Protein AF-A0A537H857-F1 (afdb_monomer)

Structure (mmCIF, N/CA/C/O backbone):
data_AF-A0A537H857-F1
#
_entry.id   AF-A0A537H857-F1
#
loop_
_atom_site.group_PDB
_atom_site.id
_atom_site.type_symbol
_atom_site.label_atom_id
_atom_site.label_alt_id
_atom_site.label_comp_id
_atom_site.label_asym_id
_atom_site.label_entity_id
_atom_site.label_seq_id
_atom_site.pdbx_PDB_ins_code
_atom_site.Cartn_x
_atom_site.Cartn_y
_atom_site.Cartn_z
_atom_site.occupancy
_atom_site.B_iso_or_equiv
_atom_site.auth_seq_id
_atom_site.auth_comp_id
_atom_site.auth_asym_id
_atom_site.auth_atom_id
_atom_site.pdbx_PDB_model_num
ATOM 1 N N . MET A 1 1 ? 12.631 2.490 -26.436 1.00 62.25 1 MET A N 1
ATOM 2 C CA . MET A 1 1 ? 12.680 2.034 -25.033 1.00 62.25 1 MET A CA 1
ATOM 3 C C . MET A 1 1 ? 12.646 0.525 -25.074 1.00 62.25 1 MET A C 1
ATOM 5 O O . MET A 1 1 ? 11.656 -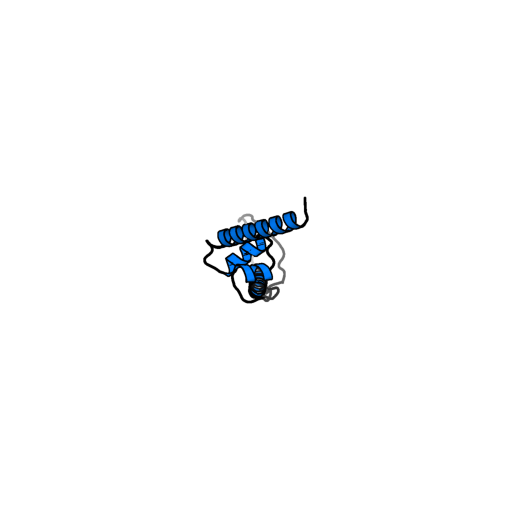0.017 -25.546 1.00 62.25 1 MET A O 1
ATOM 9 N N . ASP A 1 2 ? 13.732 -0.125 -24.670 1.00 87.19 2 ASP A N 1
ATOM 10 C CA . ASP A 1 2 ? 13.807 -1.585 -24.650 1.00 87.19 2 ASP A CA 1
ATOM 11 C C . ASP A 1 2 ? 13.042 -2.157 -23.453 1.00 87.19 2 ASP A C 1
ATOM 13 O O . ASP A 1 2 ? 13.047 -1.593 -22.356 1.00 87.19 2 ASP A O 1
ATOM 17 N N . GLU A 1 3 ? 12.426 -3.320 -23.639 1.00 87.50 3 GLU A N 1
ATOM 18 C CA . GLU A 1 3 ? 11.572 -3.968 -22.635 1.00 87.50 3 GLU A CA 1
ATOM 19 C C . GLU A 1 3 ? 12.318 -4.286 -21.327 1.00 87.50 3 GLU A C 1
ATOM 21 O O . GLU A 1 3 ? 11.775 -4.160 -20.229 1.00 87.50 3 GLU A O 1
ATOM 26 N N . LYS A 1 4 ? 13.623 -4.574 -21.420 1.00 86.62 4 LYS A N 1
ATOM 27 C CA . LYS A 1 4 ? 14.499 -4.761 -20.252 1.00 86.62 4 LYS A CA 1
ATOM 28 C C . LYS A 1 4 ? 14.660 -3.483 -19.427 1.00 86.62 4 LYS A C 1
ATOM 30 O O . LYS A 1 4 ? 14.686 -3.548 -18.201 1.00 86.62 4 LYS A O 1
ATOM 35 N N . GLN A 1 5 ? 14.764 -2.324 -20.078 1.00 88.00 5 GLN A N 1
ATOM 36 C CA . GLN A 1 5 ? 14.879 -1.044 -19.375 1.00 88.00 5 GLN A CA 1
ATOM 37 C C . GLN A 1 5 ? 13.561 -0.672 -18.694 1.00 88.00 5 GLN A C 1
ATOM 39 O O . GLN A 1 5 ? 13.573 -0.166 -17.572 1.00 88.00 5 GLN A O 1
ATOM 44 N N . PHE A 1 6 ? 12.430 -0.992 -19.328 1.00 89.88 6 PHE A N 1
ATOM 45 C CA . PHE A 1 6 ? 11.106 -0.792 -18.743 1.00 89.88 6 PHE A CA 1
ATOM 46 C C . PHE A 1 6 ? 10.882 -1.668 -17.500 1.00 89.88 6 PHE A C 1
ATOM 48 O O . PHE A 1 6 ? 10.406 -1.177 -16.477 1.00 89.88 6 PHE A O 1
ATOM 55 N N . ALA A 1 7 ? 11.304 -2.936 -17.537 1.00 89.00 7 ALA A N 1
ATOM 56 C CA . ALA A 1 7 ? 11.233 -3.831 -16.381 1.00 89.00 7 ALA A CA 1
ATOM 57 C C . ALA A 1 7 ? 12.067 -3.323 -15.189 1.00 89.00 7 ALA A C 1
ATOM 59 O O . ALA A 1 7 ? 11.585 -3.301 -14.058 1.00 89.00 7 ALA A O 1
ATOM 60 N N . VAL A 1 8 ? 13.296 -2.857 -15.441 1.00 90.81 8 VAL A N 1
ATOM 61 C CA . VAL A 1 8 ? 14.165 -2.281 -14.398 1.00 90.81 8 VAL A CA 1
ATOM 62 C C . VAL A 1 8 ? 13.573 -0.992 -13.821 1.00 90.81 8 VAL A C 1
ATOM 64 O O . VAL A 1 8 ? 13.673 -0.750 -12.617 1.00 90.81 8 VAL A O 1
ATOM 67 N N . LEU A 1 9 ? 12.945 -0.165 -14.661 1.00 91.75 9 LEU A N 1
ATOM 68 C CA . LEU A 1 9 ? 12.279 1.053 -14.212 1.00 91.75 9 LEU A CA 1
ATOM 69 C C . LEU A 1 9 ? 11.088 0.733 -13.301 1.00 91.75 9 LEU A C 1
ATOM 71 O O . LEU A 1 9 ? 10.990 1.309 -12.220 1.00 91.75 9 LEU A O 1
ATOM 75 N N . ASN A 1 10 ? 10.239 -0.221 -13.687 1.00 90.88 10 ASN A N 1
ATOM 76 C CA . ASN A 1 10 ? 9.113 -0.656 -12.861 1.00 90.88 10 ASN A CA 1
ATOM 77 C C . ASN A 1 10 ? 9.566 -1.237 -11.519 1.00 90.88 10 ASN A C 1
ATOM 79 O O . ASN A 1 10 ? 8.985 -0.896 -10.494 1.00 90.88 10 ASN A O 1
ATOM 83 N N . ASP A 1 11 ? 10.631 -2.042 -11.495 1.00 90.81 11 ASP A N 1
ATOM 84 C CA . ASP A 1 11 ? 11.179 -2.579 -10.242 1.00 90.81 11 ASP A CA 1
ATOM 85 C C . ASP A 1 11 ? 11.693 -1.463 -9.311 1.00 90.81 11 ASP A C 1
ATOM 87 O O . ASP A 1 11 ? 11.480 -1.494 -8.096 1.00 90.81 11 ASP A O 1
ATOM 91 N N . LYS A 1 12 ? 12.322 -0.419 -9.866 1.00 92.75 12 LYS A N 1
ATOM 92 C CA . LYS A 1 12 ? 12.716 0.760 -9.078 1.00 92.75 12 LYS A CA 1
ATOM 93 C C . LYS A 1 12 ? 11.514 1.535 -8.548 1.00 92.75 12 LYS A C 1
ATOM 95 O O . LYS A 1 12 ? 11.528 1.921 -7.380 1.00 92.75 12 LYS A O 1
ATOM 100 N N . LEU A 1 13 ? 10.500 1.764 -9.380 1.00 91.38 13 LEU A N 1
ATOM 101 C CA . LEU A 1 13 ? 9.285 2.472 -8.976 1.00 91.38 13 LEU A CA 1
ATOM 102 C C . LEU A 1 13 ? 8.549 1.713 -7.869 1.00 91.38 13 LEU A C 1
ATOM 104 O O . LEU A 1 13 ? 8.191 2.312 -6.859 1.00 91.38 13 LEU A O 1
ATOM 108 N N . ASP A 1 14 ? 8.419 0.394 -7.999 1.00 88.00 14 ASP A N 1
ATOM 109 C CA . ASP A 1 14 ? 7.798 -0.463 -6.989 1.00 88.00 14 ASP A CA 1
ATOM 110 C C . ASP A 1 14 ? 8.534 -0.379 -5.640 1.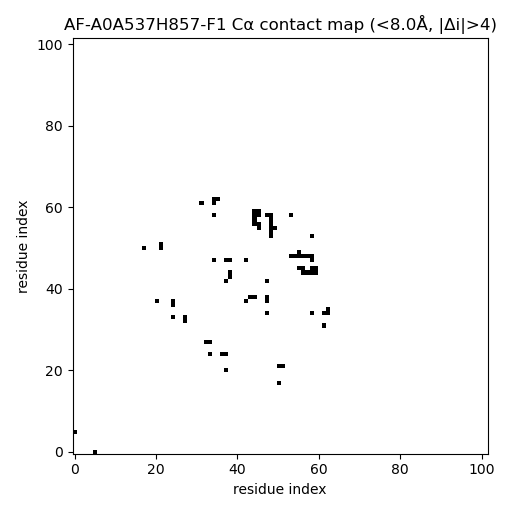00 88.00 14 ASP A C 1
ATOM 112 O O . ASP A 1 14 ? 7.921 -0.188 -4.587 1.00 88.00 14 ASP A O 1
ATOM 116 N N . LYS A 1 15 ? 9.873 -0.404 -5.655 1.00 89.38 15 LYS A N 1
ATOM 117 C CA . LYS A 1 15 ? 10.689 -0.210 -4.444 1.00 89.38 15 LYS A CA 1
ATOM 118 C C . LYS A 1 15 ? 10.483 1.163 -3.807 1.00 89.38 15 LYS A C 1
ATOM 120 O O . LYS A 1 15 ? 10.388 1.244 -2.582 1.00 89.38 15 LYS A O 1
ATOM 125 N N . MET A 1 16 ? 10.399 2.229 -4.606 1.00 90.62 16 MET A N 1
ATOM 126 C CA . MET A 1 16 ? 10.132 3.578 -4.091 1.00 90.62 16 MET A CA 1
ATOM 127 C C . MET A 1 16 ? 8.749 3.658 -3.443 1.00 90.62 16 MET A C 1
ATOM 129 O O . MET A 1 16 ? 8.630 4.166 -2.330 1.00 90.62 16 MET A O 1
ATOM 133 N N . ILE A 1 17 ? 7.727 3.095 -4.090 1.00 88.56 17 ILE A N 1
ATOM 134 C CA . ILE A 1 17 ? 6.355 3.051 -3.572 1.00 88.56 17 ILE A CA 1
ATOM 135 C C . ILE A 1 17 ? 6.311 2.326 -2.220 1.00 88.56 17 ILE A C 1
ATOM 137 O O . ILE A 1 17 ? 5.750 2.854 -1.260 1.00 88.56 17 ILE A O 1
ATOM 141 N N . ARG A 1 18 ? 6.976 1.168 -2.095 1.00 86.62 18 ARG A N 1
ATOM 142 C CA . ARG A 1 18 ? 7.083 0.440 -0.816 1.00 86.62 18 ARG A CA 1
ATOM 143 C C . ARG A 1 18 ? 7.771 1.266 0.269 1.00 86.62 18 ARG A C 1
ATOM 145 O O . ARG A 1 18 ? 7.329 1.258 1.416 1.00 86.62 18 ARG A O 1
ATOM 152 N N . PHE A 1 19 ? 8.838 1.985 -0.076 1.00 87.44 19 PHE A N 1
ATOM 153 C CA . PHE A 1 19 ? 9.559 2.832 0.874 1.00 87.44 19 PHE A CA 1
ATOM 154 C C . PHE A 1 19 ? 8.699 3.987 1.389 1.00 87.44 19 PHE A C 1
ATOM 156 O O . PHE A 1 19 ? 8.667 4.237 2.595 1.00 87.44 19 PHE A O 1
ATOM 163 N N . LEU A 1 20 ? 7.974 4.663 0.494 1.00 87.56 20 LEU A N 1
ATOM 164 C CA . LEU A 1 20 ? 7.045 5.728 0.869 1.00 87.56 20 LEU A CA 1
ATOM 165 C C . LEU A 1 20 ? 5.929 5.191 1.766 1.00 87.56 20 LEU A C 1
ATOM 167 O O . LEU A 1 20 ? 5.630 5.790 2.796 1.00 87.56 20 LEU A O 1
ATOM 171 N N . ALA A 1 21 ? 5.363 4.039 1.410 1.00 84.81 21 ALA A N 1
ATOM 172 C CA . ALA A 1 21 ? 4.309 3.396 2.178 1.00 84.81 21 ALA A CA 1
ATOM 173 C C . ALA A 1 21 ? 4.770 3.033 3.600 1.00 84.81 21 ALA A C 1
ATOM 175 O O . ALA A 1 21 ? 4.077 3.343 4.568 1.00 84.81 21 ALA A O 1
ATOM 176 N N . LEU 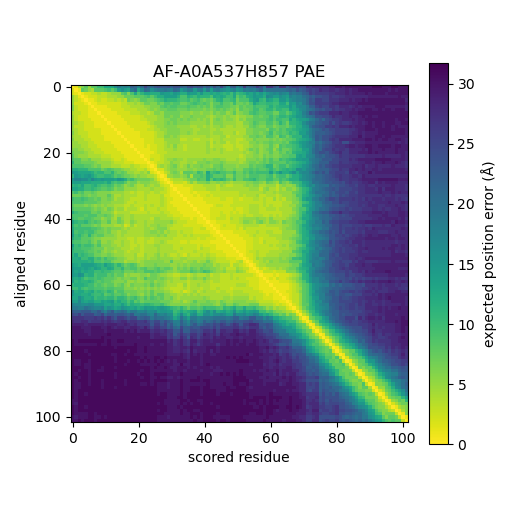A 1 22 ? 5.976 2.468 3.749 1.00 84.56 22 LEU A N 1
ATOM 177 C CA . LEU A 1 22 ? 6.594 2.209 5.056 1.00 84.56 22 LEU A CA 1
ATOM 178 C C . LEU A 1 22 ? 6.836 3.496 5.854 1.00 84.56 22 LEU A C 1
ATOM 180 O O . LEU A 1 22 ? 6.624 3.514 7.067 1.00 84.56 22 LEU A O 1
ATOM 184 N N . GLY A 1 23 ? 7.263 4.570 5.186 1.00 84.56 23 GLY A N 1
ATOM 185 C CA . GLY A 1 23 ? 7.450 5.884 5.799 1.00 84.56 23 GLY A CA 1
ATOM 186 C C . GLY A 1 23 ? 6.146 6.477 6.334 1.00 84.56 23 GLY A C 1
ATOM 187 O O . GLY A 1 23 ? 6.112 6.935 7.476 1.00 84.56 23 GLY A O 1
ATOM 188 N N . ALA A 1 24 ? 5.070 6.401 5.548 1.00 82.94 24 ALA A N 1
ATOM 189 C CA . ALA A 1 24 ? 3.750 6.913 5.911 1.00 82.94 24 ALA A CA 1
ATOM 190 C C . ALA A 1 24 ? 3.177 6.212 7.153 1.00 82.94 24 ALA A C 1
ATOM 192 O O . ALA A 1 24 ? 2.638 6.860 8.047 1.00 82.94 24 ALA A O 1
ATOM 193 N N . VAL A 1 25 ? 3.363 4.893 7.266 1.00 83.62 25 VAL A N 1
ATOM 194 C CA . VAL A 1 25 ? 2.837 4.119 8.403 1.00 83.62 25 VAL A CA 1
ATOM 195 C C . VAL A 1 25 ? 3.749 4.082 9.626 1.00 83.62 25 VAL A C 1
ATOM 197 O O . VAL A 1 25 ? 3.353 3.571 10.678 1.00 83.62 25 VAL A O 1
ATOM 200 N N . ARG A 1 26 ? 4.973 4.616 9.528 1.00 79.12 26 ARG A N 1
ATOM 201 C CA . ARG A 1 26 ? 5.963 4.569 10.615 1.00 79.12 26 ARG A CA 1
ATOM 202 C C . ARG A 1 26 ? 5.515 5.338 11.861 1.00 79.12 26 ARG A C 1
ATOM 204 O O . ARG A 1 26 ? 5.901 4.966 12.963 1.00 79.12 26 ARG A O 1
ATOM 211 N N . GLY A 1 27 ? 4.712 6.390 11.688 1.00 77.69 27 GLY A N 1
ATOM 212 C CA . GLY A 1 27 ? 4.214 7.239 12.778 1.00 77.69 27 GLY A CA 1
ATOM 213 C C . GLY A 1 27 ? 2.977 6.704 13.506 1.00 77.69 27 GLY A C 1
ATOM 214 O O . GLY A 1 27 ? 2.570 7.275 14.513 1.00 77.69 27 GLY A O 1
ATOM 215 N N . LEU A 1 28 ? 2.368 5.621 13.021 1.00 81.81 28 LEU A N 1
ATOM 216 C CA . LEU A 1 28 ? 1.141 5.072 13.594 1.00 81.81 28 LEU A CA 1
ATOM 217 C C . LEU A 1 28 ? 1.481 4.015 14.653 1.00 81.81 28 LEU A C 1
ATOM 219 O O . LEU A 1 28 ? 2.130 3.011 14.361 1.00 81.81 28 LEU A O 1
ATOM 223 N N . SER A 1 29 ? 1.010 4.205 15.886 1.00 77.31 29 SER A N 1
ATOM 224 C CA . SER A 1 29 ? 1.235 3.238 16.975 1.00 77.31 29 SER A CA 1
ATOM 225 C C . SER A 1 29 ? 0.395 1.968 16.833 1.00 77.31 29 SER A C 1
ATOM 227 O O . SER A 1 29 ? 0.790 0.901 17.293 1.00 77.31 29 SER A O 1
ATOM 229 N N . GLN A 1 30 ? -0.778 2.064 16.209 1.00 83.50 30 GLN A N 1
ATOM 230 C CA . GLN A 1 30 ? -1.718 0.955 16.090 1.00 83.50 30 GLN A CA 1
ATOM 231 C C . GLN A 1 30 ? -1.605 0.299 14.713 1.00 83.50 30 GLN A C 1
ATOM 233 O O . GLN A 1 30 ? -1.729 0.948 13.678 1.00 83.50 30 GLN A O 1
ATOM 238 N N . GLU A 1 31 ? -1.446 -1.020 14.699 1.00 81.75 31 GLU A N 1
ATOM 239 C CA . GLU A 1 31 ? -1.306 -1.807 13.469 1.00 81.75 31 GLU A CA 1
ATOM 240 C C . GLU A 1 31 ? -2.537 -1.722 12.555 1.00 81.75 31 GLU A C 1
ATOM 242 O O . GLU A 1 31 ? -2.416 -1.618 11.338 1.00 81.75 31 GLU A O 1
ATOM 247 N N . LYS A 1 32 ? -3.732 -1.666 13.152 1.00 83.81 32 LYS A N 1
ATOM 248 C CA . LYS A 1 32 ? -4.996 -1.472 12.430 1.00 83.81 32 LYS A CA 1
ATOM 249 C C . LYS A 1 32 ? -5.047 -0.146 11.662 1.00 83.81 32 LYS A C 1
ATOM 251 O O . LYS A 1 32 ? -5.633 -0.092 10.586 1.00 83.81 32 LYS A O 1
ATOM 256 N N . ASP A 1 33 ? -4.417 0.899 12.199 1.00 83.94 33 ASP A N 1
ATOM 257 C CA . ASP A 1 33 ? -4.399 2.217 11.569 1.00 83.94 33 ASP A CA 1
ATOM 258 C C . ASP A 1 33 ? -3.397 2.227 10.410 1.00 83.94 33 ASP A C 1
ATOM 260 O O . ASP A 1 33 ? -3.697 2.786 9.362 1.00 83.94 33 ASP A O 1
ATOM 264 N N . LYS A 1 34 ? -2.273 1.501 10.532 1.00 86.81 34 LYS A N 1
ATOM 265 C CA . LYS A 1 34 ? -1.336 1.268 9.415 1.00 86.81 34 LYS A CA 1
ATOM 266 C C . LYS A 1 34 ? -2.020 0.575 8.243 1.00 86.81 34 LYS A C 1
ATOM 268 O O . LYS A 1 34 ? -1.878 1.004 7.106 1.00 86.81 34 LYS A O 1
ATOM 273 N N . ILE A 1 35 ? -2.773 -0.489 8.526 1.00 85.62 35 ILE A N 1
ATOM 274 C CA . ILE A 1 35 ? -3.502 -1.255 7.505 1.00 85.62 35 ILE A CA 1
ATOM 275 C C . ILE A 1 35 ? -4.556 -0.378 6.829 1.00 85.62 35 ILE A C 1
ATOM 277 O O . ILE A 1 35 ? -4.676 -0.403 5.610 1.00 85.62 35 ILE A O 1
ATOM 281 N N . LYS A 1 36 ? -5.284 0.431 7.605 1.00 85.69 36 LYS A N 1
ATOM 282 C CA . LYS A 1 36 ? -6.289 1.358 7.080 1.00 85.69 36 LYS A CA 1
ATOM 283 C C . LYS A 1 36 ? -5.676 2.440 6.186 1.00 85.69 36 LYS A C 1
ATOM 285 O O . LYS A 1 36 ? -6.249 2.751 5.149 1.00 85.69 36 LYS A O 1
ATOM 290 N N . GLU A 1 37 ? -4.537 3.003 6.579 1.00 86.12 37 GLU A N 1
ATOM 291 C CA . GLU A 1 37 ? -3.845 4.029 5.792 1.00 86.12 37 GLU A CA 1
ATOM 292 C C . GLU A 1 37 ? -3.310 3.454 4.473 1.00 86.12 37 GLU A C 1
ATOM 294 O O . GLU A 1 37 ? -3.434 4.075 3.421 1.00 86.12 37 GLU A O 1
ATOM 299 N N . LEU A 1 38 ? -2.776 2.228 4.503 1.00 86.25 38 LEU A N 1
ATOM 300 C CA . LEU A 1 38 ? -2.301 1.543 3.299 1.00 86.25 38 LEU A CA 1
ATOM 301 C C . LEU A 1 38 ? -3.449 1.125 2.370 1.00 86.25 38 LEU A C 1
ATOM 303 O O . LEU A 1 38 ? -3.322 1.252 1.155 1.00 86.25 38 LEU A O 1
ATOM 307 N N . ASP A 1 39 ? -4.579 0.679 2.920 1.00 85.88 39 ASP A N 1
ATOM 308 C CA . ASP A 1 39 ? -5.797 0.407 2.144 1.00 85.88 39 ASP A CA 1
ATOM 309 C C . ASP A 1 39 ? -6.324 1.693 1.484 1.00 85.88 39 ASP A C 1
ATOM 311 O O . ASP A 1 39 ? -6.629 1.701 0.292 1.00 85.88 39 ASP A O 1
ATOM 315 N N . ALA A 1 40 ? -6.321 2.817 2.212 1.00 85.06 40 ALA A N 1
ATOM 316 C CA . ALA A 1 40 ? -6.687 4.129 1.674 1.00 85.06 40 ALA A CA 1
ATOM 317 C C . ALA A 1 40 ? -5.715 4.627 0.588 1.00 85.06 40 ALA A C 1
ATOM 319 O O . ALA A 1 40 ? -6.136 5.300 -0.351 1.00 85.06 40 ALA A O 1
ATOM 320 N N . ALA A 1 41 ? -4.436 4.259 0.680 1.00 84.25 41 ALA A N 1
ATOM 321 C CA . ALA A 1 41 ? -3.433 4.518 -0.351 1.00 84.25 41 ALA A CA 1
ATOM 322 C C . ALA A 1 41 ? -3.559 3.591 -1.582 1.00 84.25 41 ALA A C 1
ATOM 324 O O . ALA A 1 41 ? -2.811 3.756 -2.545 1.00 84.25 41 ALA A O 1
ATOM 325 N N . GLY A 1 42 ? -4.504 2.641 -1.579 1.00 85.12 42 GLY A N 1
ATOM 326 C CA . GLY A 1 42 ? -4.814 1.772 -2.717 1.00 85.12 42 GLY A CA 1
ATOM 327 C C . GLY A 1 42 ? -4.033 0.456 -2.763 1.00 85.12 42 GLY A C 1
ATOM 328 O O . GLY A 1 42 ? -4.091 -0.244 -3.776 1.00 85.12 42 GLY A O 1
ATOM 329 N N . PHE A 1 43 ? -3.314 0.093 -1.695 1.00 87.12 43 PHE A N 1
ATOM 330 C CA . PHE A 1 43 ? -2.625 -1.197 -1.618 1.00 87.12 43 PHE A CA 1
ATOM 331 C C . PHE A 1 43 ? -3.617 -2.341 -1.406 1.00 87.12 43 PHE A C 1
ATOM 333 O O . PHE A 1 43 ? -4.553 -2.240 -0.614 1.00 87.12 43 PHE A O 1
ATOM 340 N N . LYS A 1 44 ? -3.389 -3.483 -2.064 1.00 87.94 44 LYS A N 1
ATOM 341 C CA . LYS A 1 4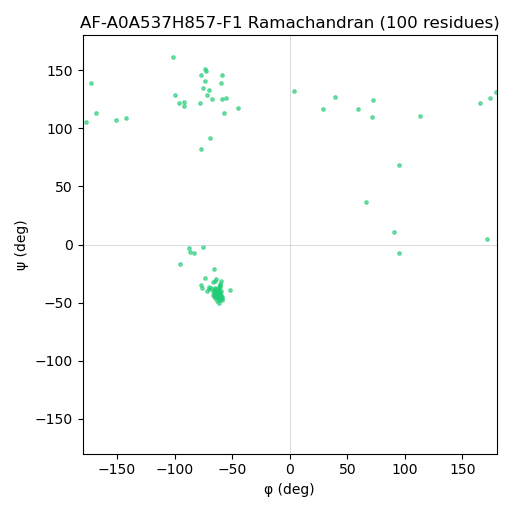4 ? -4.219 -4.673 -1.839 1.00 87.94 44 LYS A CA 1
ATOM 342 C C . LYS A 1 44 ? -3.890 -5.304 -0.482 1.00 87.94 44 LYS A C 1
ATOM 344 O O . LYS A 1 44 ? -2.724 -5.313 -0.092 1.00 87.94 44 LYS A O 1
ATOM 349 N N . PRO A 1 45 ? -4.842 -5.980 0.188 1.00 84.81 45 PRO A N 1
ATOM 350 C CA . PRO A 1 45 ? -4.601 -6.624 1.485 1.00 84.81 45 PRO A CA 1
ATOM 351 C C . PRO A 1 45 ? -3.376 -7.555 1.511 1.00 84.81 45 PRO A C 1
ATOM 353 O O . PRO A 1 45 ? -2.600 -7.530 2.459 1.00 84.81 45 PRO A O 1
ATOM 356 N N . ASN A 1 46 ? -3.144 -8.314 0.435 1.00 86.38 46 ASN A N 1
ATOM 357 C CA . ASN A 1 46 ? -1.973 -9.191 0.311 1.00 86.38 46 ASN A CA 1
ATOM 358 C C . ASN A 1 46 ? -0.643 -8.420 0.231 1.00 86.38 46 ASN A C 1
ATOM 360 O O . ASN A 1 46 ? 0.396 -8.920 0.659 1.00 86.38 46 ASN A O 1
ATOM 364 N N . GLU A 1 47 ? -0.654 -7.227 -0.362 1.00 84.44 47 GLU A N 1
ATOM 365 C CA . GLU A 1 47 ? 0.520 -6.358 -0.465 1.00 84.44 47 GLU A CA 1
ATOM 366 C C . GLU A 1 47 ? 0.789 -5.671 0.868 1.00 84.44 47 GLU A C 1
ATOM 368 O O . GLU A 1 47 ? 1.944 -5.585 1.274 1.00 84.44 47 GLU A O 1
ATOM 373 N N . ILE A 1 48 ? -0.269 -5.277 1.582 1.00 85.94 48 ILE A N 1
ATOM 374 C CA . ILE A 1 48 ? -0.195 -4.745 2.946 1.00 85.94 48 ILE A CA 1
ATOM 375 C C . ILE A 1 48 ? 0.417 -5.785 3.890 1.00 85.94 48 ILE A C 1
ATOM 377 O O . ILE A 1 48 ? 1.353 -5.467 4.623 1.00 85.94 48 ILE A O 1
ATOM 381 N N . ASP A 1 49 ? -0.040 -7.041 3.821 1.00 86.31 49 ASP A N 1
ATOM 382 C CA . ASP A 1 49 ? 0.528 -8.142 4.608 1.00 86.31 49 ASP A CA 1
ATOM 383 C C . ASP A 1 49 ? 2.022 -8.325 4.309 1.00 86.31 49 ASP A C 1
ATOM 385 O O . ASP A 1 49 ? 2.836 -8.415 5.228 1.00 86.31 49 ASP A O 1
ATOM 389 N N . ARG A 1 50 ? 2.415 -8.301 3.028 1.00 86.12 50 ARG A N 1
ATOM 390 C CA . ARG A 1 50 ? 3.830 -8.381 2.627 1.00 86.12 50 ARG A CA 1
ATOM 391 C C . ARG A 1 50 ? 4.648 -7.180 3.097 1.00 86.12 50 ARG A C 1
ATOM 393 O O . ARG A 1 50 ? 5.801 -7.357 3.476 1.00 86.12 50 ARG A O 1
ATOM 400 N N . LEU A 1 51 ? 4.078 -5.979 3.060 1.00 85.50 51 LEU A N 1
ATOM 401 C CA . LEU A 1 51 ? 4.761 -4.741 3.429 1.00 85.50 51 LEU A CA 1
ATOM 402 C C . LEU A 1 51 ? 4.989 -4.645 4.942 1.00 85.50 51 LEU A C 1
ATOM 404 O O . LEU A 1 51 ? 6.056 -4.229 5.381 1.00 85.50 51 LEU A O 1
ATOM 408 N N . LEU A 1 52 ? 3.999 -5.059 5.735 1.00 83.06 52 LEU A N 1
ATOM 409 C CA . LEU A 1 52 ? 4.055 -5.054 7.199 1.00 83.06 52 LEU A CA 1
ATOM 410 C C . LEU A 1 52 ? 4.673 -6.334 7.790 1.00 83.06 52 LEU A C 1
ATOM 412 O O . LEU A 1 52 ? 4.811 -6.433 9.010 1.00 83.06 52 LEU A O 1
ATOM 416 N N . GLY A 1 53 ? 5.023 -7.319 6.955 1.00 84.19 53 GLY A N 1
ATOM 417 C CA . GLY A 1 53 ? 5.571 -8.605 7.394 1.00 84.19 53 GLY A CA 1
ATOM 418 C C . GLY A 1 53 ? 4.570 -9.452 8.189 1.00 84.19 53 GLY A C 1
ATOM 419 O O . GLY A 1 53 ? 4.942 -10.090 9.173 1.00 84.19 53 GLY A O 1
ATOM 420 N N . LYS A 1 54 ? 3.288 -9.418 7.811 1.00 85.50 54 LYS A N 1
ATOM 421 C CA . LYS A 1 54 ? 2.193 -10.133 8.481 1.00 85.50 54 LYS A CA 1
ATOM 422 C C . LYS A 1 54 ? 1.795 -11.396 7.735 1.00 85.50 54 LYS A C 1
ATOM 424 O O . LYS A 1 54 ? 2.078 -11.575 6.551 1.00 85.50 54 LYS A O 1
ATOM 429 N N . THR A 1 55 ? 1.114 -12.280 8.458 1.00 85.00 55 THR A N 1
ATOM 430 C CA . THR A 1 55 ? 0.524 -13.492 7.892 1.00 85.00 55 THR A CA 1
ATOM 431 C C . THR A 1 55 ? -0.484 -13.127 6.809 1.00 85.00 55 THR A C 1
ATOM 433 O O . THR A 1 55 ? -1.278 -12.203 6.978 1.00 85.00 55 THR A O 1
ATOM 436 N N . VAL A 1 56 ? -0.474 -13.888 5.716 1.00 83.38 56 VAL A N 1
ATOM 437 C CA . VAL A 1 56 ? -1.412 -13.719 4.603 1.00 83.38 56 VAL A CA 1
ATOM 438 C C . VAL A 1 56 ? -2.852 -13.780 5.117 1.00 83.38 56 VAL A C 1
ATOM 440 O O . VAL A 1 56 ? -3.242 -14.741 5.777 1.00 83.38 56 VAL A O 1
ATOM 443 N N . GLY A 1 57 ? -3.639 -12.753 4.805 1.00 80.69 57 GLY A N 1
ATOM 444 C CA . GLY A 1 57 ? -5.037 -12.628 5.210 1.00 80.69 57 GLY A CA 1
ATOM 445 C C . GLY A 1 57 ? -5.253 -11.814 6.486 1.00 80.69 57 GLY A C 1
ATOM 446 O O . GLY A 1 57 ? -6.400 -11.488 6.791 1.00 80.69 57 GLY A O 1
ATOM 447 N N . TYR A 1 58 ? -4.194 -11.421 7.201 1.00 85.19 58 TYR A N 1
ATOM 448 C CA . TYR A 1 58 ? -4.316 -10.599 8.406 1.00 85.19 58 TYR A CA 1
ATOM 449 C C . TYR A 1 58 ? -4.962 -9.244 8.096 1.00 85.19 58 TYR A C 1
ATOM 451 O O . TYR A 1 58 ? -5.965 -8.877 8.710 1.00 85.19 58 TYR A O 1
ATOM 459 N N . SER A 1 59 ? -4.458 -8.537 7.083 1.00 83.81 59 SER A N 1
ATOM 460 C CA . SER A 1 59 ? -4.991 -7.236 6.666 1.00 83.81 59 SER A CA 1
ATOM 461 C C . SER A 1 59 ? -6.448 -7.328 6.223 1.00 83.81 59 SER A C 1
ATOM 463 O O . SER A 1 59 ? -7.243 -6.448 6.540 1.00 83.81 59 SER A O 1
ATOM 465 N N . ARG A 1 60 ? -6.837 -8.427 5.565 1.00 85.56 60 ARG A N 1
ATOM 466 C CA . ARG A 1 60 ?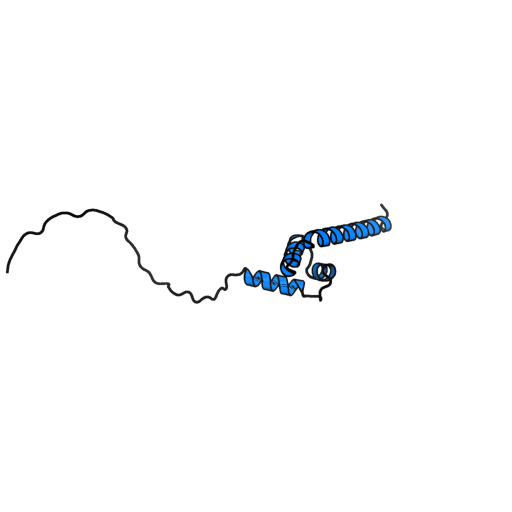 -8.227 -8.662 5.153 1.00 85.56 60 ARG A CA 1
ATOM 467 C C . ARG A 1 60 ? -9.163 -8.768 6.356 1.00 85.56 60 ARG A C 1
ATOM 469 O O . ARG A 1 60 ? -10.179 -8.082 6.389 1.00 85.56 60 ARG A O 1
ATOM 476 N N . VAL A 1 61 ? -8.797 -9.575 7.353 1.00 85.06 61 VAL A N 1
ATOM 477 C CA . VAL A 1 61 ? -9.587 -9.739 8.586 1.00 85.06 61 VAL A CA 1
ATOM 478 C C . VAL A 1 61 ? -9.672 -8.424 9.360 1.00 85.06 61 VAL A C 1
ATOM 480 O O . VAL A 1 61 ? -10.728 -8.077 9.886 1.00 85.06 61 VAL A O 1
ATOM 483 N N . VAL A 1 62 ? -8.577 -7.663 9.424 1.00 84.25 62 VAL A N 1
ATOM 484 C CA . VAL A 1 62 ? -8.561 -6.353 10.089 1.00 84.25 62 VAL A CA 1
ATOM 485 C C . VAL A 1 62 ? -9.482 -5.359 9.378 1.00 84.25 62 VAL A C 1
ATOM 487 O O . VAL A 1 62 ? -10.243 -4.664 10.050 1.00 84.25 62 VAL A O 1
ATOM 490 N N . LEU A 1 63 ? -9.467 -5.316 8.043 1.00 83.44 63 LEU A N 1
ATOM 491 C CA . LEU A 1 63 ? -10.352 -4.455 7.251 1.00 83.44 63 LEU A CA 1
ATOM 492 C C . LEU A 1 63 ? -11.826 -4.858 7.378 1.00 83.44 63 LEU A C 1
ATOM 494 O O . LEU A 1 63 ? -12.678 -3.982 7.525 1.00 83.44 63 LEU A O 1
ATOM 498 N N . GLU A 1 64 ? -12.136 -6.157 7.373 1.00 83.38 64 GLU A N 1
ATOM 499 C CA . GLU A 1 64 ? -13.499 -6.653 7.613 1.00 83.38 64 GLU A CA 1
ATOM 500 C C . GLU A 1 64 ? -13.992 -6.262 9.009 1.00 83.38 64 GLU A C 1
ATOM 502 O O . GLU A 1 64 ? -15.040 -5.629 9.126 1.00 83.38 64 GLU A O 1
ATOM 507 N N . ARG A 1 65 ? -13.188 -6.477 10.058 1.00 83.06 65 ARG A N 1
ATOM 508 C CA . ARG A 1 65 ? -13.528 -6.033 11.422 1.00 83.06 65 ARG A CA 1
ATOM 509 C C . ARG A 1 65 ? -13.691 -4.517 11.535 1.00 83.06 65 ARG A C 1
ATOM 511 O O . ARG A 1 65 ? -14.515 -4.038 12.316 1.00 83.06 65 ARG A O 1
ATOM 518 N N . LEU A 1 66 ? -12.908 -3.734 10.787 1.00 79.12 66 LEU A N 1
ATOM 519 C CA . LEU A 1 66 ? -13.071 -2.277 10.740 1.00 79.12 66 LEU A CA 1
ATOM 520 C C . LEU A 1 66 ? -14.378 -1.866 10.049 1.00 79.12 66 LEU A C 1
ATOM 522 O O . LEU A 1 66 ? -15.006 -0.901 10.486 1.00 79.12 66 LEU A O 1
ATOM 526 N N . LYS A 1 67 ? -14.787 -2.580 8.994 1.00 75.81 67 LYS A N 1
ATOM 527 C CA . LYS A 1 67 ? -16.067 -2.362 8.303 1.00 75.81 67 LYS A CA 1
ATOM 528 C C . LYS A 1 67 ? -17.255 -2.720 9.188 1.00 75.81 67 LYS A C 1
ATOM 530 O O . LYS A 1 67 ? -18.186 -1.924 9.270 1.00 75.81 67 LYS A O 1
ATOM 535 N N . GLU A 1 68 ? -17.194 -3.843 9.896 1.00 70.38 68 GLU A N 1
ATOM 536 C CA . GLU A 1 68 ? -18.227 -4.261 10.853 1.00 70.38 68 GLU A CA 1
ATOM 537 C C . GLU A 1 68 ? -18.410 -3.234 11.973 1.00 70.38 68 GLU A C 1
ATOM 539 O O . GLU A 1 68 ? -19.532 -2.894 12.325 1.00 70.38 68 GLU A O 1
ATOM 544 N N . LYS A 1 69 ? -17.317 -2.644 12.474 1.00 61.88 69 LYS A N 1
ATOM 545 C CA . LYS A 1 69 ? -17.386 -1.554 13.461 1.00 61.88 69 LYS A CA 1
ATOM 546 C C . LYS A 1 69 ? -18.010 -0.259 12.934 1.00 61.88 69 LYS A C 1
ATOM 548 O O . LYS A 1 69 ? -18.407 0.583 13.736 1.00 61.88 69 LYS A O 1
ATOM 553 N N . LYS A 1 70 ? -18.032 -0.061 11.613 1.00 59.00 70 LYS A N 1
ATOM 554 C CA . LYS A 1 70 ? -18.616 1.117 10.955 1.00 59.00 70 LYS A CA 1
ATOM 555 C C . LYS A 1 70 ? -20.055 0.894 10.496 1.00 59.00 70 LYS A C 1
ATOM 557 O O . LYS A 1 70 ? -20.733 1.880 10.219 1.00 59.00 70 LYS A O 1
ATOM 562 N N . GLN A 1 71 ? -20.520 -0.351 10.407 1.00 49.56 71 GLN A N 1
ATOM 563 C CA . GLN A 1 71 ? -21.939 -0.625 10.239 1.00 49.56 71 GLN A CA 1
ATOM 564 C C . GLN A 1 71 ? -22.631 -0.452 11.598 1.00 49.56 71 GLN A C 1
ATOM 566 O O . GLN A 1 71 ? -22.265 -1.134 12.557 1.00 49.56 71 GLN A O 1
ATOM 571 N N . PRO A 1 72 ? -23.637 0.432 11.720 1.00 48.12 72 PRO A N 1
ATOM 572 C CA . PRO A 1 72 ? -24.586 0.290 12.808 1.00 48.12 72 PRO A CA 1
ATOM 573 C C . PRO A 1 72 ? -25.221 -1.092 12.655 1.00 48.12 72 PRO A C 1
ATOM 575 O O . PRO A 1 72 ? -25.727 -1.413 11.580 1.00 48.12 72 PRO A O 1
ATOM 578 N N . GLN A 1 73 ? -25.157 -1.917 13.702 1.00 47.59 73 GLN A N 1
ATOM 579 C CA . GLN A 1 73 ? -25.914 -3.164 13.782 1.00 47.59 73 GLN A CA 1
ATOM 580 C C . GLN A 1 73 ? -27.361 -2.912 13.321 1.00 47.59 73 GLN A C 1
ATOM 582 O O . GLN A 1 73 ? -28.078 -2.165 13.996 1.00 47.59 73 GLN A O 1
ATOM 587 N N . PRO A 1 74 ? -27.845 -3.544 12.238 1.00 46.84 74 PRO A N 1
ATOM 588 C CA . PRO A 1 74 ? -29.273 -3.662 12.011 1.00 46.84 74 PRO A CA 1
ATOM 589 C C . PRO A 1 74 ? -29.760 -4.764 12.955 1.00 46.84 74 PRO A C 1
ATOM 591 O O . PRO A 1 74 ? -29.809 -5.935 12.592 1.00 46.84 74 PRO A O 1
ATOM 594 N N . GLY A 1 75 ? -29.994 -4.410 14.219 1.00 50.56 75 GLY A N 1
ATOM 595 C CA . GLY A 1 75 ? -30.360 -5.406 15.228 1.00 50.56 75 GLY A CA 1
ATOM 596 C C . GLY A 1 75 ? -30.415 -4.950 16.683 1.00 50.56 75 GLY A C 1
ATOM 597 O O . GLY A 1 75 ? -30.672 -5.787 17.543 1.00 50.56 75 GLY A O 1
ATOM 598 N N . ALA A 1 76 ? -30.224 -3.665 16.999 1.00 51.34 76 ALA A N 1
ATOM 599 C CA . ALA A 1 76 ? -30.703 -3.176 18.289 1.00 51.34 76 ALA A CA 1
ATOM 600 C C . ALA A 1 76 ? -32.245 -3.226 18.263 1.00 51.34 76 ALA A C 1
ATOM 602 O O . ALA A 1 76 ? -32.829 -2.674 17.323 1.00 51.34 76 ALA A O 1
ATOM 603 N N . PRO A 1 77 ? -32.924 -3.893 19.217 1.00 49.41 77 PRO A N 1
ATOM 604 C CA . PRO A 1 77 ? -34.378 -3.914 19.257 1.00 49.41 77 PRO A CA 1
ATOM 605 C C . PRO A 1 77 ? -34.887 -2.474 19.317 1.00 49.41 77 PRO A C 1
ATOM 607 O O . PRO A 1 77 ? -34.646 -1.743 20.277 1.00 49.41 77 PRO A O 1
ATOM 610 N N . SER A 1 78 ? -35.558 -2.067 18.242 1.00 45.09 78 SER A N 1
ATOM 611 C CA . SER A 1 78 ? -36.262 -0.800 18.153 1.00 45.09 78 SER A CA 1
ATOM 612 C C . SER A 1 78 ? -37.460 -0.888 19.091 1.00 45.09 78 SER A C 1
ATOM 614 O O . SER A 1 78 ? -38.522 -1.394 18.736 1.00 45.09 78 SER A O 1
ATOM 616 N N . ALA A 1 79 ? -37.265 -0.455 20.333 1.00 55.22 79 ALA A N 1
ATOM 617 C CA . ALA A 1 79 ? -38.383 -0.073 21.163 1.00 55.22 79 ALA A CA 1
ATOM 618 C C . ALA A 1 79 ? -38.928 1.252 20.622 1.00 55.22 79 ALA A C 1
ATOM 620 O O . ALA A 1 79 ? -38.206 2.246 20.535 1.00 55.22 79 ALA A O 1
ATOM 621 N N . THR A 1 80 ? -40.239 1.257 20.390 1.00 41.81 80 THR A N 1
ATOM 622 C CA . THR A 1 80 ? -41.109 2.436 20.271 1.00 41.81 80 THR A CA 1
ATOM 623 C C . THR A 1 80 ? -41.358 2.950 18.853 1.00 41.81 80 THR A C 1
ATOM 625 O O . THR A 1 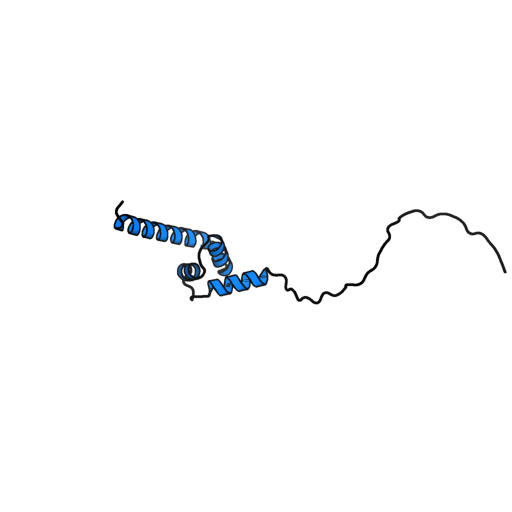80 ? -41.031 4.076 18.492 1.00 41.81 80 THR A O 1
ATOM 628 N N . GLY A 1 81 ? -42.088 2.151 18.078 1.00 47.81 81 GLY A N 1
ATOM 629 C CA . GLY A 1 81 ? -43.186 2.704 17.293 1.00 47.81 81 GLY A CA 1
ATOM 630 C C . GLY A 1 81 ? -44.467 2.611 18.119 1.00 47.81 81 GLY A C 1
ATOM 631 O O . GLY A 1 81 ? -44.844 1.508 18.500 1.00 47.81 81 GLY A O 1
ATOM 632 N N . THR A 1 82 ? -45.102 3.742 18.429 1.00 41.09 82 THR A N 1
ATOM 633 C CA . THR A 1 82 ? -46.558 3.966 18.313 1.00 41.09 82 THR A CA 1
ATOM 634 C C . THR A 1 82 ? -46.856 5.419 18.688 1.00 41.09 82 THR A C 1
ATOM 636 O O . THR A 1 82 ? -46.785 5.814 19.845 1.00 41.09 82 THR A O 1
ATOM 639 N N . SER A 1 83 ? -47.132 6.197 17.643 1.00 51.91 83 SER A N 1
ATOM 640 C CA . SER A 1 83 ? -48.107 7.284 17.543 1.00 51.91 83 SER A CA 1
ATOM 641 C C . SER A 1 83 ? -48.475 8.080 18.798 1.00 51.91 83 SER A C 1
ATOM 643 O O . SER A 1 83 ? -49.195 7.597 19.664 1.00 51.91 83 SER A O 1
ATOM 645 N N . SER A 1 84 ? -48.167 9.378 18.780 1.00 47.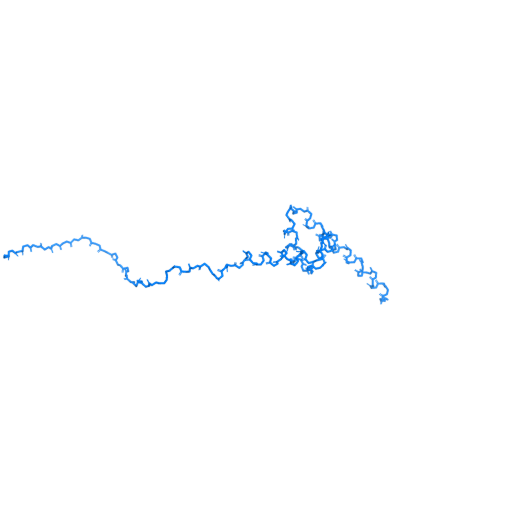59 84 SER A N 1
ATOM 646 C CA . SER A 1 84 ? -49.094 10.412 19.257 1.00 47.59 84 SER A CA 1
ATOM 647 C C . SER A 1 84 ? -48.843 11.711 18.496 1.00 47.59 84 SER A C 1
ATOM 649 O O . SER A 1 84 ? -47.825 12.380 18.640 1.00 47.59 84 SER A O 1
ATOM 651 N N . SER A 1 85 ? -49.792 11.987 17.614 1.00 48.41 85 SER A N 1
ATOM 652 C CA . SER A 1 85 ? -50.041 13.217 16.878 1.00 48.41 85 SER A CA 1
ATOM 653 C C . SER A 1 85 ? -50.275 14.424 17.798 1.00 48.41 85 SER A C 1
ATOM 655 O O . SER A 1 85 ? -50.956 14.264 18.803 1.00 48.41 85 SER A O 1
ATOM 657 N N . THR A 1 86 ? -49.816 15.606 17.355 1.00 46.88 86 THR A N 1
ATOM 658 C CA . THR A 1 86 ? -50.544 16.902 17.382 1.00 46.88 86 THR A CA 1
ATOM 659 C C . TH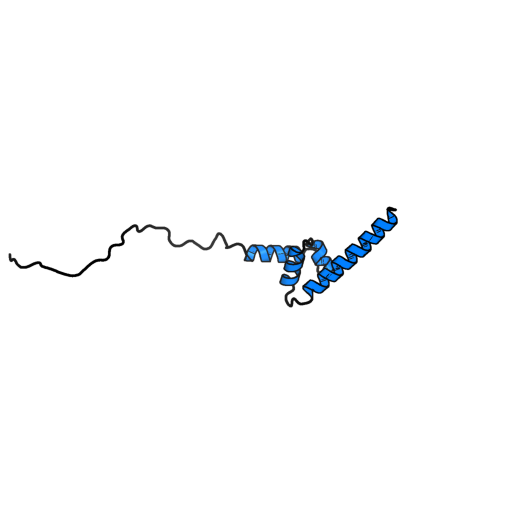R A 1 86 ? -50.989 17.405 18.775 1.00 46.88 86 THR A C 1
ATOM 661 O O . THR A 1 86 ? -51.818 16.806 19.438 1.00 46.88 86 THR A O 1
ATOM 664 N N . THR A 1 87 ? -50.531 18.542 19.313 1.00 37.69 87 THR A N 1
ATOM 665 C CA . THR A 1 87 ? -50.724 19.904 18.781 1.00 37.69 87 THR A CA 1
ATOM 666 C C . THR A 1 87 ? -49.878 20.896 19.593 1.00 37.69 87 THR A C 1
ATOM 668 O O . THR A 1 87 ? -49.843 20.827 20.820 1.00 37.69 87 THR A O 1
ATOM 671 N N . GLN A 1 88 ? -49.242 21.851 18.912 1.00 54.00 88 GLN A N 1
ATOM 672 C CA . GLN A 1 88 ? -48.828 23.125 19.502 1.00 54.00 88 GLN A CA 1
ATOM 673 C C . GLN A 1 88 ? -50.067 24.016 19.656 1.00 54.00 88 GLN A C 1
ATOM 675 O O . GLN A 1 88 ? -50.789 24.158 18.679 1.00 54.00 88 GLN A O 1
ATOM 680 N N . THR A 1 89 ? -50.250 24.668 20.807 1.00 36.72 89 THR A N 1
ATOM 681 C CA . THR A 1 89 ? -50.692 26.077 20.871 1.00 36.72 89 THR A CA 1
ATOM 682 C C . THR A 1 89 ? -50.520 26.613 22.288 1.00 36.72 89 THR A C 1
ATOM 684 O O . THR A 1 89 ? -51.188 26.200 23.229 1.00 36.72 89 THR A O 1
ATOM 687 N N . SER A 1 90 ? -49.600 27.559 22.410 1.00 52.28 90 SER A N 1
ATOM 688 C CA . SER A 1 90 ? -49.485 28.541 23.481 1.00 52.28 90 SER A CA 1
ATOM 689 C C . SER A 1 90 ? -50.616 29.569 23.392 1.00 52.28 90 SER A C 1
ATOM 691 O O . SER A 1 90 ? -50.796 30.117 22.305 1.00 52.28 90 SER A O 1
ATOM 693 N N . SER A 1 91 ? -51.311 29.895 24.490 1.00 44.06 91 SER A N 1
ATOM 694 C CA . SER A 1 91 ? -51.706 31.277 24.868 1.00 44.06 91 SER A CA 1
ATOM 695 C C . SER A 1 91 ? -52.623 31.344 26.110 1.00 44.06 91 SER A C 1
ATOM 697 O O . SER A 1 91 ? -53.690 30.748 26.141 1.00 44.06 91 SER A O 1
ATOM 699 N N . THR A 1 92 ? -52.179 32.154 27.082 1.00 54.16 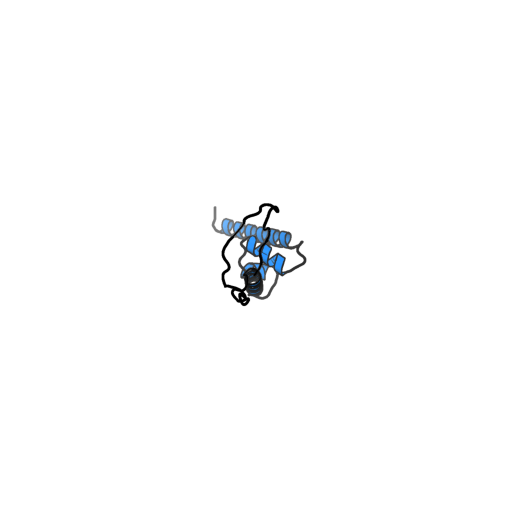92 THR A N 1
ATOM 700 C CA . THR A 1 92 ? -52.949 33.094 27.934 1.00 54.16 92 THR A CA 1
ATOM 701 C C . THR A 1 92 ? -53.886 32.581 29.054 1.00 54.16 92 THR A C 1
ATOM 703 O O . THR A 1 92 ? -54.852 31.874 28.786 1.00 54.16 92 THR A O 1
ATOM 706 N N . PRO A 1 93 ? -53.694 33.041 30.315 1.00 59.50 93 PRO A N 1
ATOM 707 C CA . PRO A 1 93 ? -54.642 32.867 31.416 1.00 59.50 93 PRO A CA 1
ATOM 708 C C . PRO A 1 93 ? -55.548 34.102 31.575 1.00 59.50 93 PRO A C 1
ATOM 710 O O . PRO A 1 93 ? -55.025 35.182 31.829 1.00 59.50 93 PRO A O 1
ATOM 713 N N . GLN A 1 94 ? -56.879 33.968 31.485 1.00 42.00 94 GLN A N 1
ATOM 714 C CA . GLN A 1 94 ? -57.839 34.878 32.147 1.00 42.00 94 GLN A CA 1
ATOM 715 C C . GLN A 1 94 ? -59.307 34.520 31.863 1.00 42.00 94 GLN A C 1
ATOM 717 O O . GLN A 1 94 ? -59.713 34.458 30.709 1.00 42.00 94 GLN A O 1
ATOM 722 N N . GLY A 1 95 ? -60.114 34.451 32.929 1.00 43.09 95 GLY A N 1
ATOM 723 C CA . GLY A 1 95 ? -61.496 34.941 32.897 1.00 43.09 95 GLY A CA 1
ATOM 724 C C . GLY A 1 95 ? -62.628 33.917 33.019 1.00 43.09 95 GLY A C 1
ATOM 725 O O . GLY A 1 95 ? -62.948 33.234 32.060 1.00 43.09 95 GLY A O 1
ATOM 726 N N . GLN A 1 96 ? -63.305 33.984 34.174 1.00 50.84 96 GLN A N 1
ATOM 727 C CA . GLN A 1 96 ? -64.759 33.837 34.368 1.00 50.84 96 GLN A CA 1
ATOM 728 C C . GLN A 1 96 ? -65.390 32.446 34.202 1.00 50.84 96 GLN A C 1
ATOM 730 O O . GLN A 1 96 ? -65.610 32.001 33.086 1.00 50.84 96 GLN A O 1
ATOM 735 N N . GLN A 1 97 ? -65.834 31.854 35.322 1.00 48.44 97 GLN A N 1
ATOM 736 C CA . GLN A 1 97 ? -67.211 31.352 35.452 1.00 48.44 97 GLN A CA 1
ATOM 737 C C . GLN A 1 97 ? -67.709 31.614 36.881 1.00 48.44 97 GLN A C 1
ATOM 739 O O . GLN A 1 97 ? -67.225 31.036 37.854 1.00 48.44 97 GLN A O 1
ATOM 744 N N . GLU A 1 98 ? -68.639 32.560 36.974 1.00 46.28 98 GLU A N 1
ATOM 745 C CA . GLU A 1 98 ? -69.510 32.802 38.118 1.00 46.28 98 GLU A CA 1
ATOM 746 C C . GLU A 1 98 ? -70.590 31.705 38.217 1.00 46.28 98 GLU A C 1
ATOM 748 O O . GLU A 1 98 ? -71.025 31.170 37.204 1.00 46.28 98 GLU A O 1
ATOM 753 N N . MET A 1 99 ? -71.000 31.419 39.461 1.00 47.25 99 MET A N 1
ATOM 754 C CA . MET A 1 99 ? -72.329 31.002 39.954 1.00 47.25 99 MET A CA 1
ATOM 755 C C . MET A 1 99 ? -73.199 30.015 39.140 1.00 47.25 99 MET A C 1
ATOM 757 O O . MET A 1 99 ? -73.668 30.332 38.052 1.00 47.25 99 MET A O 1
ATOM 761 N N . THR A 1 100 ? -73.652 28.928 39.787 1.00 48.00 100 THR A N 1
ATOM 762 C CA . THR A 1 100 ? -75.057 28.761 40.261 1.00 48.00 100 THR A CA 1
ATOM 763 C C . THR A 1 100 ? -75.365 27.298 40.636 1.00 48.00 100 THR A C 1
ATOM 765 O O . THR A 1 100 ? -75.226 26.387 39.829 1.00 48.00 100 THR A O 1
ATOM 768 N N . THR A 1 101 ? -75.767 27.130 41.900 1.00 51.97 101 THR A N 1
ATOM 769 C CA . THR A 1 101 ? -76.789 26.238 42.489 1.00 51.97 101 THR A CA 1
ATOM 770 C C . THR A 1 101 ? -77.519 25.241 41.578 1.00 51.97 101 THR A C 1
ATOM 772 O O . THR A 1 101 ? -78.127 25.673 40.606 1.00 51.97 101 THR A O 1
ATOM 775 N N . VAL A 1 102 ? -77.608 23.966 41.997 1.00 58.66 102 VAL A N 1
ATOM 776 C CA . VAL A 1 102 ? -78.821 23.348 42.604 1.00 58.66 102 VAL A CA 1
ATOM 777 C C . VAL A 1 102 ? -78.424 22.205 43.533 1.00 58.66 102 VAL A C 1
ATOM 779 O O . VAL A 1 102 ? -77.496 21.456 43.161 1.00 58.66 102 VAL A O 1
#

Mean predicted aligned error: 16.22 Å

pLDDT: mean 72.92, std 17.68, range [36.72, 92.75]

Sequence (102 aa):
MDEKQFAVLNDKLDKMIRFLALGAVRGLSQEKDKIKELDAAGFKPNEIDRLLGKTVGYSRVVLERLKEKKQPQPGAPSATGTSSSTTQTSSTPQGQQEMTTV

Radius of gyration: 32.14 Å; Cα contacts (8 Å, |Δi|>4): 39; chains: 1; bounding box: 94×49×68 Å

Solvent-accessible surface area (backbone atoms only — not comparable to full-atom values): 6690 Å² total; per-residue (Å²): 134,56,70,70,59,52,53,55,50,51,56,51,51,51,52,50,53,53,52,52,54,54,57,70,38,65,81,50,90,46,69,69,56,34,50,50,53,41,45,74,73,68,48,51,47,66,53,48,12,64,73,72,72,48,60,84,60,50,43,48,55,51,52,50,53,54,49,55,73,69,46,78,72,93,70,70,84,81,81,81,87,79,88,82,79,86,81,91,81,91,80,87,90,82,85,87,86,80,89,82,89,133

Foldseek 3Di:
DDPVVVVVVVVVVVVVVLVVLCVVLVPPPDPLVSLVVVVVVVDDQQVSCVSVVHDGCPSVVSVVVVVVVVDDPPDDPDPDDDDDDDDDDDDDDDDDDDDDDD

Secondary structure (DSSP, 8-state):
--HHHHHHHHHHHHHHHHHHHHHHHTT-SSHHHHHHHHHHTT--HHHHHHHHTPPTTHHHHHHHHHHHTTS--TTS--------------------------

Nearest PDB structures (foldseek):
  8u3b-assembly1_G  TM=7.043E-01  e=1.450E+00  Escherichia coli
  2rnj-assembly1_A  TM=6.914E-01  e=1.450E+00  Staphylococcus aureus